Protein AF-A0AAV0XVU4-F1 (afdb_monomer_lite)

Radius of gyration: 18.06 Å; chains: 1; bounding box: 52×34×37 Å

Sequence (72 aa):
MKFKNKVIFDSSDLNHKDKNIKDSIWTEIGIKLNRNIDDCKKRGKDMRDTYTRQKKKLPTGSAASDKKKNGL

Organism: NCBI:txid13131

Structure (mmCIF, N/CA/C/O backbone):
data_AF-A0AAV0XVU4-F1
#
_entry.id   AF-A0AAV0XVU4-F1
#
loop_
_atom_site.group_PDB
_atom_site.id
_atom_site.type_symbol
_atom_site.label_atom_id
_atom_site.label_alt_id
_atom_site.label_comp_id
_atom_site.label_asym_id
_atom_site.label_entity_id
_atom_site.label_seq_id
_atom_site.pdbx_PDB_ins_code
_atom_site.Cartn_x
_atom_site.Cartn_y
_atom_site.Cartn_z
_atom_site.occupancy
_atom_site.B_iso_or_equiv
_atom_site.auth_seq_id
_atom_site.auth_comp_id
_atom_site.auth_asym_id
_atom_site.auth_atom_id
_atom_site.pdbx_PDB_model_num
ATOM 1 N N . MET A 1 1 ? -0.245 -18.276 2.917 1.00 39.22 1 MET A N 1
ATOM 2 C CA . MET A 1 1 ? -1.038 -17.023 2.925 1.00 39.22 1 MET A CA 1
ATOM 3 C C . MET A 1 1 ? -0.746 -16.237 1.649 1.00 39.22 1 MET A C 1
ATOM 5 O O . MET A 1 1 ? 0.393 -15.839 1.450 1.00 39.22 1 MET A O 1
ATOM 9 N N . LYS A 1 2 ? -1.721 -16.065 0.744 1.00 38.12 2 LYS A N 1
ATOM 10 C CA . LYS A 1 2 ? -1.558 -15.217 -0.452 1.00 38.12 2 LYS A CA 1
ATOM 11 C C . LYS A 1 2 ? -1.754 -13.753 -0.043 1.00 38.12 2 LYS A C 1
ATOM 13 O O . LYS A 1 2 ? -2.830 -13.405 0.436 1.00 38.12 2 LYS A O 1
ATOM 18 N N . PHE A 1 3 ? -0.747 -12.901 -0.238 1.00 52.81 3 PHE A N 1
ATOM 19 C CA . PHE A 1 3 ? -0.902 -11.448 -0.111 1.00 52.81 3 PHE A CA 1
ATOM 20 C C . PHE A 1 3 ? -1.814 -10.962 -1.248 1.00 52.81 3 PHE A C 1
ATOM 22 O O . PHE A 1 3 ? -1.372 -10.763 -2.376 1.00 52.81 3 PHE A O 1
ATOM 29 N N . LYS A 1 4 ? -3.118 -10.859 -0.963 1.00 57.06 4 LYS A N 1
ATOM 30 C CA . LYS A 1 4 ? -4.182 -10.574 -1.944 1.00 57.06 4 LYS A CA 1
ATOM 31 C C . LYS A 1 4 ? -4.148 -9.145 -2.507 1.00 57.06 4 LYS A C 1
ATOM 33 O O . LYS A 1 4 ? -4.792 -8.875 -3.509 1.00 57.06 4 LYS A O 1
ATOM 38 N N . ASN A 1 5 ? -3.349 -8.254 -1.922 1.00 65.44 5 ASN A N 1
ATOM 39 C CA . ASN A 1 5 ? -3.410 -6.819 -2.185 1.00 65.44 5 ASN A CA 1
ATOM 40 C C . ASN A 1 5 ? -2.208 -6.351 -3.018 1.00 65.44 5 ASN A C 1
ATOM 42 O O . ASN A 1 5 ? -1.431 -5.507 -2.578 1.00 65.44 5 ASN A O 1
ATOM 46 N N . LYS A 1 6 ? -2.012 -6.921 -4.215 1.00 64.56 6 LYS A N 1
ATOM 47 C CA . LYS A 1 6 ? -0.915 -6.500 -5.107 1.00 64.56 6 LYS A CA 1
ATOM 48 C C . LYS A 1 6 ? -1.075 -5.050 -5.572 1.00 64.56 6 LYS A C 1
ATOM 50 O O . LYS A 1 6 ? -0.082 -4.340 -5.608 1.00 64.56 6 LYS A O 1
ATOM 55 N N . VAL A 1 7 ? -2.306 -4.564 -5.749 1.00 67.94 7 VAL A N 1
ATOM 56 C CA . VAL A 1 7 ? -2.645 -3.172 -6.122 1.00 67.94 7 VAL A CA 1
ATOM 57 C C . VAL A 1 7 ? -1.935 -2.089 -5.297 1.00 67.94 7 VAL A C 1
ATOM 59 O O . VAL A 1 7 ? -1.611 -1.025 -5.822 1.00 67.94 7 VAL A O 1
ATOM 62 N N . ILE A 1 8 ? -1.655 -2.314 -4.010 1.00 72.12 8 ILE A N 1
ATOM 63 C CA . ILE A 1 8 ? -0.974 -1.317 -3.160 1.00 72.12 8 ILE A CA 1
ATOM 64 C C . ILE A 1 8 ? 0.557 -1.339 -3.286 1.00 72.12 8 ILE A C 1
ATOM 66 O O . ILE A 1 8 ? 1.203 -0.413 -2.794 1.00 72.12 8 ILE A O 1
ATOM 70 N N . PHE A 1 9 ? 1.152 -2.335 -3.947 1.00 68.06 9 PHE A N 1
ATOM 71 C CA . PHE A 1 9 ? 2.611 -2.489 -4.065 1.00 68.06 9 PHE A CA 1
ATOM 72 C C . PHE A 1 9 ? 3.113 -2.674 -5.501 1.00 68.06 9 PHE A C 1
ATOM 74 O O . PHE A 1 9 ? 4.254 -2.317 -5.779 1.00 68.06 9 PHE A O 1
ATOM 81 N N . ASP A 1 10 ? 2.286 -3.207 -6.395 1.00 71.00 10 ASP A N 1
ATOM 82 C CA . ASP A 1 10 ? 2.614 -3.484 -7.786 1.00 71.00 10 ASP A CA 1
ATOM 83 C C . ASP A 1 10 ? 2.177 -2.312 -8.665 1.00 71.00 10 ASP A C 1
ATOM 85 O O . ASP A 1 10 ? 0.987 -2.043 -8.831 1.00 71.00 10 ASP A O 1
ATOM 89 N N . SER A 1 11 ? 3.161 -1.592 -9.199 1.00 64.88 11 SER A N 1
ATOM 90 C CA . SER A 1 11 ? 2.950 -0.479 -10.127 1.00 64.88 11 SER A CA 1
ATOM 91 C C . SER A 1 11 ? 2.491 -0.938 -11.515 1.00 64.88 11 SER A C 1
ATOM 93 O O . SER A 1 11 ? 2.083 -0.100 -12.314 1.00 64.88 11 SER A O 1
ATOM 95 N N . SER A 1 12 ? 2.588 -2.239 -11.805 1.00 67.25 12 SER A N 1
ATOM 96 C CA . SER A 1 12 ? 2.176 -2.85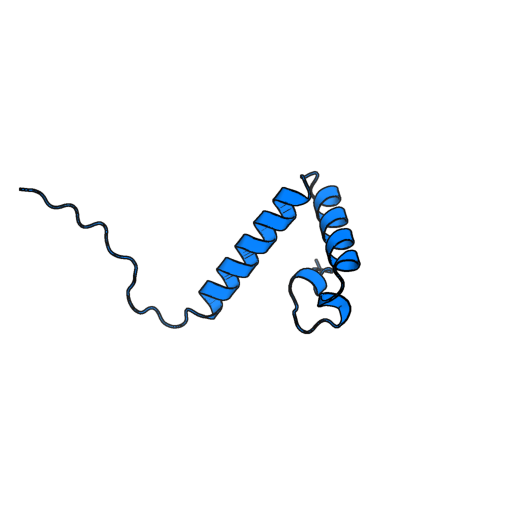5 -13.074 1.00 67.25 12 SER A CA 1
ATOM 97 C C . SER A 1 12 ? 0.698 -3.252 -13.069 1.00 67.25 12 SER A C 1
ATOM 99 O O . SER A 1 12 ? 0.166 -3.651 -14.101 1.00 67.25 12 SER A O 1
ATOM 101 N N . ASP A 1 13 ? 0.032 -3.161 -11.913 1.00 70.19 13 ASP A N 1
ATOM 102 C CA . ASP A 1 13 ? -1.390 -3.452 -11.783 1.00 70.19 13 ASP A CA 1
ATOM 103 C C . ASP A 1 13 ? -2.215 -2.320 -12.412 1.00 70.19 13 ASP A C 1
ATOM 105 O O . ASP A 1 13 ? -2.007 -1.138 -12.119 1.00 70.19 13 ASP A O 1
ATOM 109 N N . LEU A 1 14 ? -3.170 -2.680 -13.271 1.00 67.50 14 LEU A N 1
ATOM 110 C CA . LEU A 1 14 ? -4.049 -1.731 -13.962 1.00 67.50 14 LEU A CA 1
ATOM 111 C C . LEU A 1 14 ? -4.815 -0.845 -12.968 1.00 67.50 14 LEU A C 1
ATOM 113 O O . LEU A 1 14 ? -4.964 0.355 -13.194 1.00 67.50 14 LEU A O 1
ATOM 117 N N . ASN A 1 15 ? -5.189 -1.411 -11.819 1.00 65.31 15 ASN A N 1
ATOM 118 C CA . ASN A 1 15 ? -5.938 -0.726 -10.768 1.00 65.31 15 ASN A CA 1
ATOM 119 C C . ASN A 1 15 ? -5.029 0.064 -9.807 1.00 65.31 15 ASN A C 1
ATOM 121 O O . ASN A 1 15 ? -5.497 0.671 -8.843 1.00 65.31 15 ASN A O 1
ATOM 125 N N . HIS A 1 16 ? -3.707 0.094 -10.037 1.00 64.56 16 HIS A N 1
ATOM 126 C CA . HIS A 1 16 ? -2.778 0.876 -9.218 1.00 64.56 16 HIS A CA 1
ATOM 127 C C . HIS A 1 16 ? -3.028 2.388 -9.341 1.00 64.56 16 HIS A C 1
ATOM 129 O O . HIS A 1 16 ? -2.640 3.153 -8.457 1.00 64.56 16 HIS A O 1
ATOM 135 N N . LYS A 1 17 ? -3.661 2.869 -10.412 1.00 65.38 17 LYS A N 1
ATOM 136 C CA . LYS A 1 17 ? -3.981 4.300 -10.549 1.00 65.38 17 LYS A CA 1
ATOM 137 C C . LYS A 1 17 ? -5.246 4.703 -9.783 1.00 65.38 17 LYS A C 1
ATOM 139 O O . LYS A 1 17 ? -5.378 5.876 -9.431 1.00 65.38 17 LYS A O 1
ATOM 144 N N . ASP A 1 18 ? -6.100 3.746 -9.426 1.00 79.31 18 ASP A N 1
ATOM 145 C CA . ASP A 1 18 ? -7.363 4.008 -8.741 1.00 79.31 18 ASP A CA 1
ATOM 146 C C . ASP A 1 18 ? -7.174 4.229 -7.242 1.00 79.31 18 ASP A C 1
ATOM 148 O O . ASP A 1 18 ? -6.941 3.313 -6.445 1.00 79.31 18 ASP A O 1
ATOM 152 N N . LYS A 1 19 ? -7.316 5.494 -6.836 1.00 77.38 19 LYS A N 1
ATOM 153 C CA . LYS A 1 19 ? -7.241 5.895 -5.426 1.00 77.38 19 LYS A CA 1
ATOM 154 C C . LYS A 1 19 ? -8.329 5.229 -4.579 1.00 77.38 19 LYS A C 1
ATOM 156 O O . LYS A 1 19 ? -8.029 4.823 -3.463 1.00 77.38 19 LYS A O 1
ATOM 161 N N . ASN A 1 20 ? -9.536 5.054 -5.119 1.00 82.31 20 ASN A N 1
ATOM 162 C CA . ASN A 1 20 ? -10.667 4.456 -4.400 1.00 82.31 20 ASN A CA 1
ATOM 163 C C . ASN A 1 20 ? -10.414 2.983 -4.044 1.00 82.31 20 ASN A C 1
ATOM 165 O O . ASN A 1 20 ? -10.660 2.563 -2.916 1.00 82.31 20 ASN A O 1
ATOM 169 N N . ILE A 1 21 ? -9.847 2.209 -4.976 1.00 82.12 21 ILE A N 1
ATOM 170 C CA . ILE A 1 21 ? -9.513 0.795 -4.749 1.00 82.12 21 ILE A CA 1
ATOM 171 C C . ILE A 1 21 ? -8.399 0.685 -3.704 1.00 82.12 21 ILE A C 1
ATOM 173 O O . ILE A 1 21 ? -8.486 -0.110 -2.769 1.00 82.12 21 ILE A O 1
ATOM 177 N N . LYS A 1 22 ? -7.364 1.527 -3.815 1.00 81.38 22 LYS A N 1
ATOM 178 C CA . LYS A 1 22 ? -6.289 1.589 -2.816 1.00 81.38 22 LYS A CA 1
ATOM 179 C C . LYS A 1 22 ? -6.813 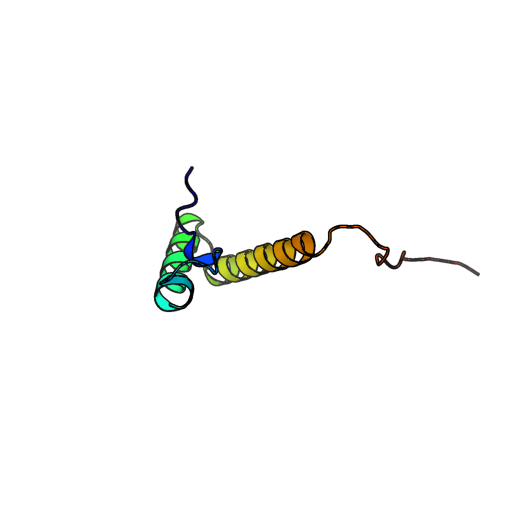1.941 -1.427 1.00 81.38 22 LYS A C 1
ATOM 181 O O . LYS A 1 22 ? -6.342 1.360 -0.452 1.00 81.38 22 LYS A O 1
ATOM 186 N N . ASP A 1 23 ? -7.749 2.878 -1.333 1.00 84.88 23 ASP A N 1
ATOM 187 C CA . ASP A 1 23 ? -8.326 3.294 -0.059 1.00 84.88 23 ASP A CA 1
ATOM 188 C C . ASP A 1 23 ? -9.158 2.179 0.585 1.00 84.88 23 ASP A C 1
ATOM 190 O O . ASP A 1 23 ? -8.922 1.836 1.741 1.00 84.88 23 ASP A O 1
ATOM 194 N N . SER A 1 24 ? -10.015 1.513 -0.196 1.00 86.44 24 SER A N 1
ATOM 195 C CA . SER A 1 24 ? -10.785 0.342 0.248 1.00 86.44 24 SER A CA 1
ATOM 196 C C . SER A 1 24 ? -9.880 -0.778 0.784 1.00 86.44 24 SER A C 1
ATOM 198 O O . SER A 1 24 ? -10.117 -1.314 1.867 1.00 86.44 24 SER A O 1
ATOM 200 N N . ILE A 1 25 ? -8.769 -1.058 0.095 1.00 86.25 25 ILE A N 1
ATOM 201 C CA . ILE A 1 25 ? -7.769 -2.037 0.540 1.00 86.25 25 ILE A CA 1
ATOM 202 C C . ILE A 1 25 ? -7.124 -1.627 1.871 1.00 86.25 25 ILE A C 1
ATOM 204 O O . ILE A 1 25 ? -6.943 -2.468 2.754 1.00 86.25 25 ILE A O 1
ATOM 208 N N . TRP A 1 26 ? -6.744 -0.356 2.031 1.00 86.06 26 TRP A N 1
ATOM 209 C CA . TRP A 1 26 ? -6.155 0.131 3.283 1.00 86.06 26 TRP A CA 1
ATOM 210 C C . TRP A 1 26 ? -7.149 0.094 4.440 1.00 86.06 26 TRP A C 1
ATOM 212 O O . TRP A 1 26 ? -6.757 -0.251 5.555 1.00 86.06 26 TRP A O 1
ATOM 222 N N . THR A 1 27 ? -8.419 0.379 4.165 1.00 87.81 27 THR A N 1
ATOM 223 C CA . THR A 1 27 ? -9.516 0.256 5.125 1.00 87.81 27 THR A CA 1
ATOM 224 C C . THR A 1 27 ? -9.681 -1.189 5.587 1.00 87.81 27 THR A C 1
ATOM 226 O O . THR A 1 27 ? -9.653 -1.449 6.788 1.00 87.81 27 THR A O 1
ATOM 229 N N . GLU A 1 28 ? -9.726 -2.156 4.666 1.00 88.00 28 GLU A N 1
ATOM 230 C CA . GLU A 1 28 ? -9.754 -3.580 5.022 1.00 88.00 28 GLU A CA 1
ATOM 231 C C . GLU A 1 28 ? -8.549 -4.012 5.868 1.00 88.00 28 GLU A C 1
ATOM 233 O O . GLU A 1 28 ? -8.691 -4.817 6.790 1.00 88.00 28 GLU A O 1
ATOM 238 N N . ILE A 1 29 ? -7.351 -3.515 5.544 1.00 85.50 29 ILE A N 1
ATOM 239 C CA . ILE A 1 29 ? -6.131 -3.815 6.302 1.00 85.50 29 ILE A CA 1
ATOM 240 C C . ILE A 1 29 ? -6.225 -3.239 7.717 1.00 85.50 29 ILE A C 1
ATOM 242 O O . ILE A 1 29 ? -5.908 -3.948 8.669 1.00 85.50 29 ILE A O 1
ATOM 246 N N . GLY A 1 30 ? -6.673 -1.989 7.865 1.00 87.31 30 GLY A N 1
ATOM 247 C CA . GLY A 1 30 ? -6.854 -1.346 9.168 1.00 87.31 30 GLY A CA 1
ATOM 248 C C . GLY A 1 30 ? -7.844 -2.107 10.045 1.00 87.31 30 GLY A C 1
ATOM 249 O O . GLY A 1 30 ? -7.526 -2.426 11.189 1.00 87.31 30 GLY A O 1
ATOM 250 N N . ILE A 1 31 ? -8.985 -2.506 9.470 1.00 89.31 31 ILE A N 1
ATOM 251 C CA . ILE A 1 31 ? -10.001 -3.323 10.149 1.00 89.31 31 ILE A CA 1
ATOM 252 C C . ILE A 1 31 ? -9.409 -4.670 10.589 1.00 89.31 31 ILE A C 1
ATOM 254 O O . ILE A 1 31 ? -9.521 -5.040 11.754 1.00 89.31 31 ILE A O 1
ATOM 258 N N . LYS A 1 32 ? -8.720 -5.391 9.693 1.00 87.50 32 LYS A N 1
ATOM 259 C CA . LYS A 1 32 ? -8.108 -6.698 10.007 1.00 87.50 32 LYS A CA 1
ATOM 260 C C . LYS A 1 32 ? -7.010 -6.614 11.067 1.00 87.50 32 LYS A C 1
ATOM 262 O O . LYS A 1 32 ? -6.820 -7.564 11.818 1.00 87.50 32 LYS A O 1
ATOM 267 N N . LEU A 1 33 ? -6.267 -5.511 11.103 1.00 85.19 33 LEU A N 1
ATOM 268 C CA . LEU A 1 33 ? -5.193 -5.284 12.072 1.00 85.19 33 LEU A CA 1
ATOM 269 C C . LEU A 1 33 ? -5.681 -4.610 13.359 1.00 85.19 33 LEU A C 1
ATOM 271 O O . LEU A 1 33 ? -4.874 -4.427 14.269 1.00 85.19 33 LEU A O 1
ATOM 275 N N . ASN A 1 34 ? -6.963 -4.235 13.427 1.0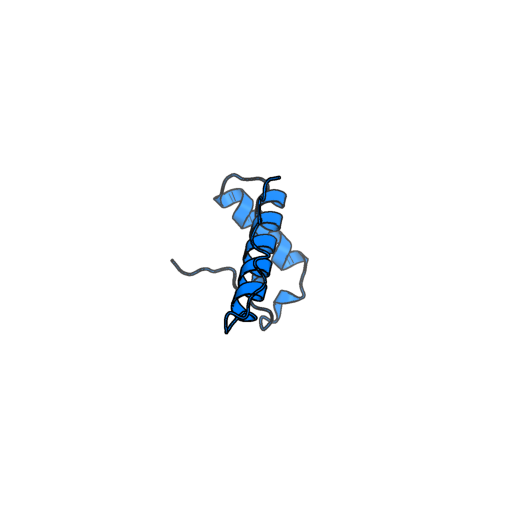0 90.06 34 ASN A N 1
ATOM 276 C CA . ASN A 1 34 ? -7.542 -3.404 14.478 1.00 90.06 34 ASN A CA 1
ATOM 277 C C . ASN A 1 34 ? -6.684 -2.156 14.770 1.00 90.06 34 ASN A C 1
ATOM 279 O O . ASN A 1 34 ? -6.370 -1.834 15.916 1.00 90.06 34 ASN A O 1
ATOM 283 N N . ARG A 1 35 ? -6.219 -1.499 13.701 1.00 88.06 35 ARG A N 1
ATOM 284 C CA . ARG A 1 35 ? -5.358 -0.314 13.759 1.00 88.06 35 ARG A CA 1
ATOM 285 C C . ARG A 1 35 ? -5.913 0.811 12.910 1.00 88.06 35 ARG A C 1
ATOM 287 O O . ARG A 1 35 ? -6.659 0.595 11.957 1.00 88.06 35 ARG A O 1
ATOM 294 N N . ASN A 1 36 ? -5.472 2.020 13.238 1.00 91.25 36 ASN A N 1
ATOM 295 C CA . ASN A 1 36 ? -5.806 3.197 12.468 1.00 91.25 36 ASN A CA 1
ATOM 296 C C . ASN A 1 36 ? -5.279 3.069 11.029 1.00 91.25 36 ASN A C 1
ATOM 298 O O . ASN A 1 36 ? -4.114 2.733 10.792 1.00 91.25 36 ASN A O 1
ATOM 302 N N . ILE A 1 37 ? -6.149 3.354 10.064 1.00 88.81 37 ILE A N 1
ATOM 303 C CA . ILE A 1 37 ? -5.859 3.205 8.632 1.00 88.81 37 ILE A CA 1
ATOM 304 C C . ILE A 1 37 ? -4.677 4.096 8.227 1.00 88.81 37 ILE A C 1
ATOM 306 O O . ILE A 1 37 ? -3.844 3.694 7.412 1.00 88.81 37 ILE A O 1
ATOM 310 N N . ASP A 1 38 ? -4.572 5.283 8.826 1.00 88.38 38 ASP A N 1
ATOM 311 C CA . ASP A 1 38 ? -3.502 6.241 8.550 1.00 88.38 38 ASP A CA 1
ATOM 312 C C . ASP A 1 38 ? -2.122 5.708 8.966 1.00 88.38 38 ASP A C 1
ATOM 314 O O . ASP A 1 38 ? -1.156 5.796 8.204 1.00 88.38 38 ASP A O 1
ATOM 318 N N . ASP A 1 39 ? -2.043 5.025 10.112 1.00 86.88 39 ASP A N 1
ATOM 319 C CA . ASP A 1 39 ? -0.812 4.373 10.567 1.00 86.88 39 ASP A CA 1
ATOM 320 C C . ASP A 1 39 ? -0.419 3.216 9.647 1.00 86.88 39 ASP A C 1
ATOM 322 O O . ASP A 1 39 ? 0.757 3.048 9.311 1.00 86.88 39 ASP A O 1
ATOM 326 N N . CYS A 1 40 ? -1.399 2.434 9.183 1.00 87.50 40 CYS A N 1
ATOM 327 C CA . CYS A 1 40 ? -1.169 1.370 8.209 1.00 87.50 40 CYS A CA 1
ATOM 328 C C . CYS A 1 40 ? -0.629 1.932 6.885 1.00 87.50 40 CYS A C 1
ATOM 330 O O . CYS A 1 40 ? 0.364 1.416 6.361 1.00 87.50 40 CYS A O 1
ATOM 332 N N . LYS A 1 41 ? -1.222 3.020 6.377 1.00 86.44 41 LYS A N 1
ATOM 333 C CA . LYS A 1 41 ? -0.769 3.719 5.165 1.00 86.44 41 LYS A CA 1
ATOM 334 C C . LYS A 1 41 ? 0.649 4.264 5.330 1.00 86.44 41 LYS A C 1
ATOM 336 O O . LYS A 1 41 ? 1.491 4.035 4.456 1.00 86.44 41 LYS A O 1
ATOM 341 N N . LYS A 1 42 ? 0.934 4.936 6.450 1.00 88.12 42 LYS A N 1
ATOM 342 C CA . LYS A 1 42 ? 2.261 5.478 6.776 1.00 88.12 42 LYS A CA 1
ATOM 343 C C . LYS A 1 42 ? 3.307 4.371 6.835 1.00 88.12 42 LYS A C 1
ATOM 345 O O . LYS A 1 42 ? 4.309 4.432 6.127 1.00 88.12 42 LYS A O 1
ATOM 350 N N . ARG A 1 43 ? 3.026 3.296 7.575 1.00 87.50 43 ARG A N 1
ATOM 351 C CA . ARG A 1 43 ? 3.927 2.144 7.680 1.00 87.50 43 ARG A CA 1
ATOM 352 C C . ARG A 1 43 ? 4.163 1.482 6.326 1.00 87.50 43 AR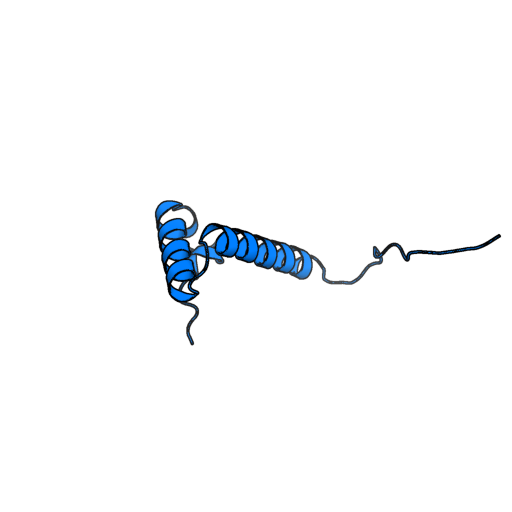G A C 1
ATOM 354 O O . ARG A 1 43 ? 5.300 1.147 6.001 1.00 87.50 43 ARG A O 1
ATOM 361 N N . GLY A 1 44 ? 3.111 1.322 5.525 1.00 85.31 44 GLY A N 1
ATOM 362 C CA . GLY A 1 44 ? 3.196 0.785 4.170 1.00 85.31 44 GLY A CA 1
ATOM 363 C C . GLY A 1 44 ? 4.068 1.632 3.246 1.00 85.31 44 GLY A C 1
ATOM 364 O O . GLY A 1 44 ? 4.878 1.084 2.495 1.00 85.31 44 GLY A O 1
ATOM 365 N N . LYS A 1 45 ? 3.945 2.962 3.331 1.00 84.88 45 LYS A N 1
ATOM 366 C CA . LYS A 1 45 ? 4.812 3.909 2.621 1.00 84.88 45 LYS A CA 1
ATOM 367 C C . LYS A 1 45 ? 6.266 3.744 3.057 1.00 84.88 45 LYS A C 1
ATOM 369 O O . LYS A 1 45 ? 7.111 3.546 2.189 1.00 84.88 45 LYS A O 1
ATOM 374 N N . ASP A 1 46 ? 6.542 3.733 4.360 1.00 84.69 46 ASP A N 1
ATOM 375 C CA . ASP A 1 46 ? 7.902 3.588 4.898 1.00 84.69 46 ASP A CA 1
ATOM 376 C C . ASP A 1 46 ? 8.555 2.270 4.470 1.00 84.69 46 ASP A C 1
ATOM 378 O O . ASP A 1 46 ? 9.736 2.235 4.116 1.00 84.69 46 ASP A O 1
ATOM 382 N N . MET A 1 47 ? 7.789 1.174 4.461 1.00 84.62 47 MET A N 1
ATOM 383 C CA . MET A 1 47 ? 8.255 -0.127 3.977 1.00 84.62 47 MET A CA 1
ATOM 384 C C . MET A 1 47 ? 8.597 -0.085 2.489 1.00 84.62 47 MET A C 1
ATOM 386 O O . MET A 1 47 ? 9.662 -0.558 2.096 1.00 84.62 47 MET A O 1
ATOM 390 N N . ARG A 1 48 ? 7.728 0.505 1.659 1.00 84.00 48 ARG A N 1
ATOM 391 C CA . ARG A 1 48 ? 7.936 0.590 0.205 1.00 84.00 48 ARG A CA 1
ATOM 392 C C . ARG A 1 48 ? 9.122 1.486 -0.144 1.00 84.00 48 ARG A C 1
ATOM 394 O O . ARG A 1 48 ? 9.912 1.160 -1.026 1.00 84.00 48 ARG A O 1
ATOM 401 N N . ASP A 1 49 ? 9.253 2.594 0.567 1.00 82.81 49 ASP A N 1
ATOM 402 C CA . ASP A 1 49 ? 10.336 3.559 0.430 1.00 82.81 49 ASP A CA 1
ATOM 403 C C . ASP A 1 49 ? 11.679 2.942 0.856 1.00 82.81 49 ASP A C 1
ATOM 405 O O . ASP A 1 49 ? 12.661 2.984 0.116 1.00 82.81 49 ASP A O 1
ATOM 409 N N . THR A 1 50 ? 11.700 2.230 1.985 1.00 84.56 50 THR A N 1
ATOM 410 C CA . THR A 1 50 ? 12.872 1.465 2.440 1.00 84.56 50 THR A CA 1
ATOM 411 C C . THR A 1 50 ? 13.247 0.361 1.458 1.00 84.56 50 THR A C 1
ATOM 413 O O . THR A 1 50 ? 14.413 0.265 1.085 1.00 84.56 50 THR A O 1
ATOM 416 N N . TYR A 1 51 ? 12.278 -0.418 0.974 1.00 83.50 51 TYR A N 1
ATOM 417 C CA . TYR A 1 51 ? 12.509 -1.446 -0.041 1.00 83.50 51 TYR A CA 1
ATOM 418 C C . TYR A 1 51 ? 13.049 -0.848 -1.343 1.00 83.50 51 TYR A C 1
ATOM 420 O O . TYR A 1 51 ? 13.992 -1.377 -1.916 1.00 83.50 51 TYR A O 1
ATOM 428 N N . THR A 1 52 ? 12.515 0.290 -1.794 1.00 80.69 52 THR A N 1
ATOM 429 C CA . THR A 1 52 ? 12.993 0.973 -3.007 1.00 80.69 52 THR A CA 1
ATOM 430 C C . THR A 1 52 ? 14.419 1.484 -2.826 1.00 80.69 52 THR A C 1
ATOM 432 O O . THR A 1 52 ? 15.254 1.300 -3.711 1.00 80.69 52 THR A O 1
ATOM 435 N N . ARG A 1 53 ? 14.728 2.077 -1.665 1.00 79.81 53 ARG A N 1
ATOM 436 C CA . ARG A 1 53 ? 16.092 2.481 -1.307 1.00 79.81 53 ARG A CA 1
ATOM 437 C C . ARG A 1 53 ? 17.043 1.292 -1.271 1.00 79.81 53 ARG A C 1
ATOM 439 O O . ARG A 1 53 ? 18.144 1.405 -1.789 1.00 79.81 53 ARG A O 1
ATOM 446 N N . GLN A 1 54 ? 16.632 0.169 -0.689 1.00 79.56 54 GLN A N 1
ATOM 447 C CA . GLN A 1 54 ? 17.446 -1.046 -0.614 1.00 79.56 54 GLN A CA 1
ATOM 448 C C . GLN A 1 54 ? 17.631 -1.699 -1.989 1.00 79.56 54 GLN A C 1
ATOM 450 O O . GLN A 1 54 ? 18.744 -2.061 -2.342 1.00 79.56 54 GLN A O 1
ATOM 455 N N . LYS A 1 55 ? 16.581 -1.766 -2.814 1.00 74.56 55 LYS A N 1
ATOM 456 C CA . LYS A 1 55 ? 16.633 -2.304 -4.182 1.00 74.56 55 LYS A CA 1
ATOM 457 C C . LYS A 1 55 ? 17.534 -1.478 -5.103 1.00 74.56 55 LYS A C 1
ATOM 459 O O . LYS A 1 55 ? 18.161 -2.033 -5.995 1.00 74.56 55 LYS A O 1
ATOM 464 N N . LYS A 1 56 ? 17.624 -0.163 -4.876 1.00 66.75 56 LYS A N 1
ATOM 465 C CA . LYS A 1 56 ? 18.589 0.725 -5.548 1.00 66.75 56 LYS A CA 1
ATOM 466 C C . LYS A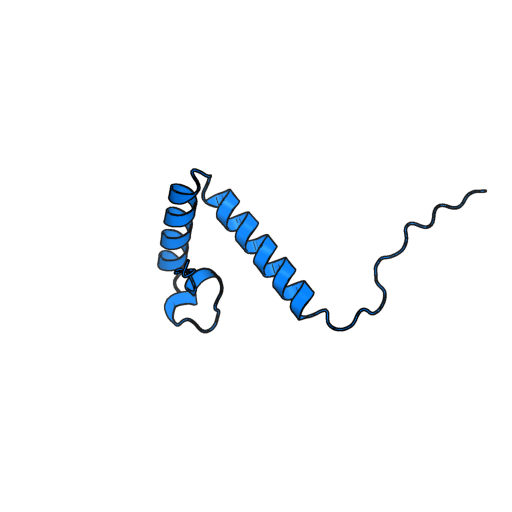 1 56 ? 20.003 0.664 -4.942 1.00 66.75 56 LYS A C 1
ATOM 468 O O . LYS A 1 56 ? 20.918 1.220 -5.533 1.00 66.75 56 LYS A O 1
ATOM 473 N N . LYS A 1 57 ? 20.188 0.019 -3.783 1.00 57.97 57 LYS A N 1
ATOM 474 C CA . LYS A 1 57 ? 21.461 -0.114 -3.049 1.00 57.97 57 LYS A CA 1
ATOM 475 C C . LYS A 1 57 ? 22.066 -1.519 -3.191 1.00 57.97 57 LYS A C 1
ATOM 477 O O . LYS A 1 57 ? 22.349 -2.191 -2.204 1.00 57.97 57 LYS A O 1
ATOM 482 N N . LEU A 1 58 ? 22.323 -1.935 -4.424 1.00 55.81 58 LEU A N 1
ATOM 483 C CA . LEU A 1 58 ? 23.446 -2.828 -4.726 1.00 55.81 58 LEU A CA 1
ATOM 484 C C . LEU A 1 58 ? 24.475 -1.990 -5.510 1.00 55.81 58 LEU A C 1
ATOM 486 O O . LEU A 1 58 ? 24.043 -1.340 -6.462 1.00 55.81 58 LEU A O 1
ATOM 490 N N . PRO A 1 59 ? 25.788 -1.982 -5.197 1.00 50.00 59 PRO A N 1
ATOM 491 C CA . PRO A 1 59 ? 26.500 -2.446 -4.006 1.00 50.00 59 PRO A CA 1
ATOM 492 C C . PRO A 1 59 ? 26.766 -1.303 -3.000 1.00 50.00 59 PRO A C 1
ATOM 494 O O . PRO A 1 59 ? 26.620 -0.116 -3.286 1.00 50.00 59 PRO A O 1
ATOM 497 N N . THR A 1 60 ? 27.165 -1.673 -1.789 1.00 57.81 60 THR A N 1
ATOM 498 C CA . THR A 1 60 ? 27.672 -0.793 -0.730 1.00 57.81 60 THR A CA 1
ATOM 499 C C . THR A 1 60 ? 28.906 -0.003 -1.180 1.00 57.81 60 THR A C 1
ATOM 501 O O . THR A 1 60 ? 30.006 -0.542 -1.219 1.00 57.81 60 THR A O 1
ATOM 504 N N . GLY A 1 61 ? 28.727 1.289 -1.456 1.00 48.41 61 GLY A N 1
ATOM 505 C CA . GLY A 1 61 ? 29.779 2.302 -1.416 1.00 48.41 61 GLY A CA 1
ATOM 506 C C . GLY A 1 61 ? 29.432 3.325 -0.335 1.00 48.41 61 GLY A C 1
ATOM 507 O O . GLY A 1 61 ? 28.504 4.108 -0.505 1.00 48.41 61 GLY A O 1
ATOM 508 N N . SER A 1 62 ? 30.110 3.217 0.805 1.00 59.47 62 SER A N 1
ATOM 509 C CA . SER A 1 62 ? 30.337 4.218 1.858 1.00 59.47 62 SER A CA 1
ATOM 510 C C . SER A 1 62 ? 29.448 5.472 1.871 1.00 59.47 62 SER A C 1
ATOM 512 O O . SER A 1 62 ? 29.751 6.462 1.215 1.00 59.47 62 SER A O 1
ATOM 514 N N . ALA A 1 63 ? 28.407 5.479 2.706 1.00 57.69 63 ALA A N 1
ATOM 515 C CA . ALA A 1 63 ? 27.820 6.718 3.237 1.00 57.69 63 ALA A CA 1
ATOM 516 C C . ALA A 1 63 ? 27.053 6.452 4.546 1.00 57.69 63 ALA A C 1
ATOM 518 O O . ALA A 1 63 ? 25.930 6.911 4.741 1.00 57.69 63 ALA A O 1
ATOM 519 N N . ALA A 1 64 ? 27.636 5.654 5.441 1.00 53.53 64 ALA A N 1
ATOM 520 C CA . ALA A 1 64 ? 27.458 5.917 6.859 1.00 53.53 64 ALA A CA 1
ATOM 521 C C . ALA A 1 64 ? 28.643 6.807 7.217 1.00 53.53 64 ALA A C 1
ATOM 523 O O . ALA A 1 64 ? 29.770 6.330 7.284 1.00 53.53 64 ALA A O 1
ATOM 524 N N . SER A 1 65 ? 28.424 8.115 7.319 1.00 51.28 65 SER A N 1
ATOM 525 C CA . SER A 1 65 ? 29.413 8.996 7.925 1.00 51.28 65 SER A CA 1
ATOM 526 C C . SER A 1 65 ? 29.546 8.533 9.371 1.00 51.28 65 SER A C 1
ATOM 528 O O . SER A 1 65 ? 28.665 8.785 10.197 1.00 51.28 65 SER A O 1
ATOM 530 N N . ASP A 1 66 ? 30.597 7.764 9.638 1.00 47.62 66 ASP A N 1
ATOM 531 C CA . ASP A 1 66 ? 30.995 7.360 10.970 1.00 47.62 66 ASP A CA 1
ATOM 532 C C . ASP A 1 66 ? 31.033 8.589 11.874 1.00 47.62 66 ASP A C 1
ATOM 534 O O . ASP A 1 66 ? 31.696 9.596 11.612 1.00 47.62 66 ASP A O 1
ATOM 538 N N . LYS A 1 67 ? 30.277 8.487 12.962 1.00 52.31 67 LYS A N 1
ATOM 539 C CA . LYS A 1 67 ? 30.296 9.402 14.091 1.00 52.31 67 LYS A CA 1
ATOM 540 C C . LYS A 1 67 ? 31.696 9.336 14.717 1.00 52.31 67 LYS A C 1
ATOM 542 O O . LYS A 1 67 ? 31.909 8.583 15.663 1.00 52.31 67 LYS A O 1
ATOM 547 N N . LYS A 1 68 ? 32.658 10.110 14.205 1.00 43.06 68 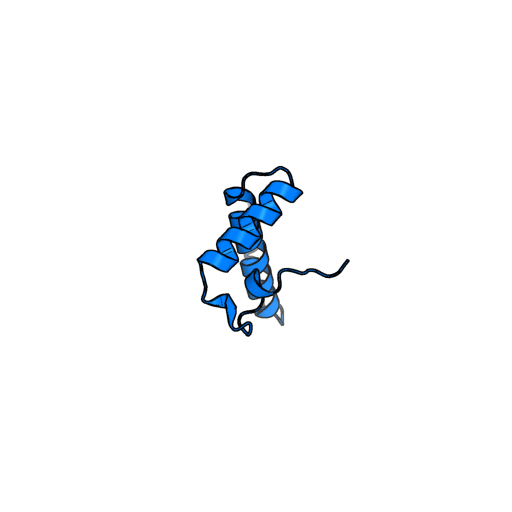LYS A N 1
ATOM 548 C CA . LYS A 1 68 ? 33.981 10.233 14.827 1.00 43.06 68 LYS A CA 1
ATOM 549 C C . LYS A 1 68 ? 33.915 11.246 15.968 1.00 43.06 68 LYS A C 1
ATOM 551 O O . LYS A 1 68 ? 34.007 12.451 15.762 1.00 43.06 68 LYS A O 1
ATOM 556 N N . LYS A 1 69 ? 33.744 10.726 17.186 1.00 52.16 69 LYS A N 1
ATOM 557 C CA . LYS A 1 69 ? 34.249 11.370 18.404 1.00 52.16 69 LYS A CA 1
ATOM 558 C C . LYS A 1 69 ? 35.780 11.418 18.316 1.00 52.16 69 LYS A C 1
ATOM 560 O O . LYS A 1 69 ? 36.368 10.389 18.016 1.00 52.16 69 LYS A O 1
ATOM 565 N N . ASN A 1 70 ? 36.367 12.581 18.582 1.00 49.41 70 ASN A N 1
ATOM 566 C CA . ASN A 1 70 ? 37.710 12.865 19.120 1.00 49.41 70 ASN A CA 1
ATOM 567 C C . ASN A 1 70 ? 37.600 14.341 19.579 1.00 49.41 70 ASN A C 1
ATOM 569 O O . ASN A 1 70 ? 37.139 15.154 18.791 1.00 49.41 70 ASN A O 1
ATOM 573 N N . GLY A 1 71 ? 37.846 14.772 20.816 1.00 53.59 71 GLY A N 1
ATOM 574 C CA . GLY A 1 71 ? 38.826 14.288 21.776 1.00 53.59 71 GLY A CA 1
ATOM 575 C C . GLY A 1 71 ? 40.147 15.033 21.581 1.00 53.59 71 GLY A C 1
ATOM 576 O O . GLY A 1 71 ? 41.067 14.430 21.039 1.00 53.59 71 GLY A O 1
ATOM 577 N N . LEU A 1 72 ? 40.198 16.319 21.956 1.00 46.56 72 LEU A N 1
ATOM 578 C CA . LEU A 1 72 ? 41.323 16.993 22.621 1.00 46.56 72 LEU A CA 1
ATOM 579 C C . LEU A 1 72 ? 40.823 18.293 23.268 1.00 46.56 72 LEU A C 1
ATOM 581 O O . LEU A 1 72 ? 40.037 18.994 22.592 1.00 46.56 72 LEU A O 1
#

Foldseek 3Di:
DDPPPCLLQPPPDPCVVPPVSNLVVLVVVCVVVVHDSVVSVVVSVVVNVVVVVVVVPPDDDDDPPPPDDDDD

Secondary structure (DSSP, 8-state):
-----GGGT-TTSGGGG-HHHHHHHHHHHHHHHTS-HHHHHHHHHHHHHHHHHHHT--S-------------

pLDDT: mean 72.13, std 15.2, range [38.12, 91.25]

InterPro domains:
  IPR006578 MADF domain [PF10545] (4-63)
  IPR006578 MADF domain [PS51029] (1-72)